Protein AF-A0A379WV24-F1 (afdb_monomer_lite)

pLDDT: mean 76.78, std 20.8, range [27.19, 96.44]

Secondary structure (DSSP, 8-state):
-----EEEEE--S-S----S-TT--STTB-S----TTEEEEEEPPP--TTTS-GGGTSSB--TT--TTEEEEEE--BSSEEEEEE-SSSS-SS-SEEEEEETT-EEEPPTT--EEEEESSTT-B-

Sequence (125 aa):
MVFKMLFLERNLFTTAMRLSLSNLREEGSKCGKFHKNHIHTRSTPFWNKETAPAGIFERHLDKGTRPGVYPRLSVMQGGAVKYLGYADEHCSEPEEIMVINAGEFGVFPPEKWHNIEVMTDDTYF

Structure (mmCIF, N/CA/C/O backbone):
data_AF-A0A379WV24-F1
#
_entry.id   AF-A0A379WV24-F1
#
loop_
_atom_site.group_PDB
_atom_site.id
_atom_site.type_symbol
_atom_site.label_atom_id
_atom_site.label_alt_id
_atom_site.label_comp_id
_atom_site.label_asym_id
_atom_site.label_entity_id
_atom_site.label_seq_id
_atom_site.pdbx_PDB_ins_code
_atom_site.Cartn_x
_atom_site.Cartn_y
_atom_site.Cartn_z
_atom_site.occupancy
_atom_site.B_iso_or_equiv
_atom_site.auth_seq_id
_atom_site.auth_comp_id
_atom_site.auth_asym_id
_atom_site.auth_atom_id
_atom_site.pdbx_PDB_model_num
ATOM 1 N N . MET A 1 1 ? 2.875 1.674 20.328 1.00 30.41 1 MET A N 1
ATOM 2 C CA . MET A 1 1 ? 3.481 1.471 18.993 1.00 30.41 1 MET A CA 1
ATOM 3 C C . MET A 1 1 ? 2.515 2.092 17.990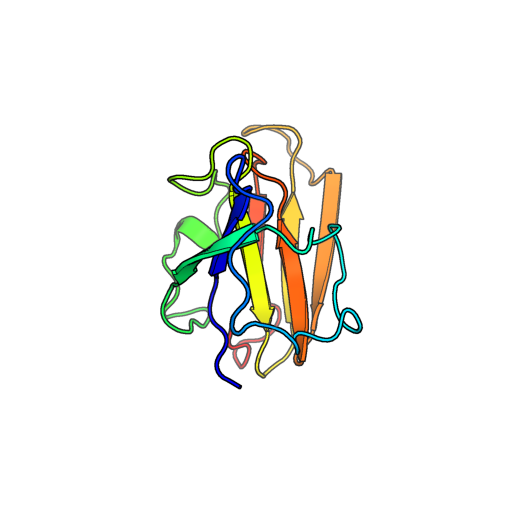 1.00 30.41 1 MET A C 1
ATOM 5 O O . MET A 1 1 ? 1.359 1.707 17.989 1.00 30.41 1 MET A O 1
ATOM 9 N N . VAL A 1 2 ? 2.927 3.161 17.306 1.00 27.19 2 VAL A N 1
ATOM 10 C CA . VAL A 1 2 ? 2.063 4.085 16.536 1.00 27.19 2 VAL A CA 1
ATOM 11 C C . VAL A 1 2 ? 2.315 3.816 15.052 1.00 27.19 2 VAL A C 1
ATOM 13 O O . VAL A 1 2 ? 3.469 4.003 14.672 1.00 27.19 2 VAL A O 1
ATOM 16 N N . PHE A 1 3 ? 1.357 3.382 14.215 1.00 48.88 3 PHE A N 1
ATOM 17 C CA . PHE A 1 3 ? 1.698 3.057 12.813 1.00 48.88 3 PHE A CA 1
ATOM 18 C C . PHE A 1 3 ? 0.732 3.518 11.734 1.00 48.88 3 PHE A C 1
ATOM 20 O O . PHE A 1 3 ? -0.428 3.163 11.700 1.00 48.88 3 PHE A O 1
ATOM 27 N N . LYS A 1 4 ? 1.336 4.246 10.807 1.00 53.75 4 LYS A N 1
ATOM 28 C CA . LYS A 1 4 ? 0.766 5.031 9.732 1.00 53.75 4 LYS A CA 1
ATOM 29 C C . LYS A 1 4 ? 1.558 4.675 8.454 1.00 53.75 4 LYS A C 1
ATOM 31 O O . LYS A 1 4 ? 2.647 4.105 8.604 1.00 53.75 4 LYS A O 1
ATOM 36 N N . MET A 1 5 ? 1.097 4.952 7.229 1.00 63.75 5 MET A N 1
ATOM 37 C CA . MET A 1 5 ? 1.840 4.540 6.017 1.00 63.75 5 MET A CA 1
ATOM 38 C C . MET A 1 5 ? 3.234 5.177 6.007 1.00 63.75 5 MET A C 1
ATOM 40 O O . MET A 1 5 ? 3.357 6.400 6.080 1.00 63.75 5 MET A O 1
ATOM 44 N N . LEU A 1 6 ? 4.284 4.351 5.970 1.00 68.00 6 LEU A N 1
ATOM 45 C CA . LEU A 1 6 ? 5.685 4.776 6.041 1.00 68.00 6 LEU A CA 1
ATOM 46 C C . LEU A 1 6 ? 6.350 4.672 4.676 1.00 68.00 6 LEU A C 1
ATOM 48 O O . LEU A 1 6 ? 6.141 3.685 3.983 1.00 68.00 6 LEU A O 1
ATOM 52 N N . PHE A 1 7 ? 7.227 5.617 4.340 1.00 65.31 7 PHE A N 1
ATOM 53 C CA . PHE A 1 7 ? 8.110 5.478 3.180 1.00 65.31 7 PHE A CA 1
ATOM 54 C C . PHE A 1 7 ? 9.548 5.299 3.643 1.00 65.31 7 PHE A C 1
ATOM 56 O O . PHE A 1 7 ? 10.031 6.013 4.529 1.00 65.31 7 PHE A O 1
ATOM 63 N N . LEU A 1 8 ? 10.198 4.291 3.070 1.00 59.03 8 LEU A N 1
ATOM 64 C CA . LEU A 1 8 ? 11.473 3.767 3.535 1.00 59.03 8 LEU A CA 1
ATOM 65 C C . LEU A 1 8 ? 12.459 3.788 2.367 1.00 59.03 8 LEU A C 1
ATOM 67 O O . LEU A 1 8 ? 12.263 3.063 1.397 1.00 59.03 8 LEU A O 1
ATOM 71 N N . GLU A 1 9 ? 13.504 4.610 2.438 1.00 61.50 9 GLU A N 1
ATOM 72 C CA . GLU A 1 9 ? 14.491 4.746 1.358 1.00 61.50 9 GLU A CA 1
ATOM 73 C C . GLU A 1 9 ? 15.734 3.877 1.605 1.00 61.50 9 GLU A C 1
ATOM 75 O O . GLU A 1 9 ? 16.262 3.845 2.720 1.00 61.50 9 GLU A O 1
ATOM 80 N N . ARG A 1 10 ? 16.235 3.186 0.571 1.00 55.75 10 ARG A N 1
ATOM 81 C CA . ARG A 1 10 ? 17.523 2.470 0.604 1.00 55.75 10 ARG A CA 1
ATOM 82 C C . ARG A 1 10 ? 18.665 3.470 0.722 1.00 55.75 10 ARG A C 1
ATOM 84 O O . ARG A 1 10 ? 18.941 4.206 -0.222 1.00 55.75 10 ARG A O 1
ATOM 91 N N . ASN A 1 11 ? 19.386 3.446 1.838 1.00 45.97 11 ASN A N 1
ATOM 92 C CA . ASN A 1 11 ? 20.601 4.236 1.953 1.00 45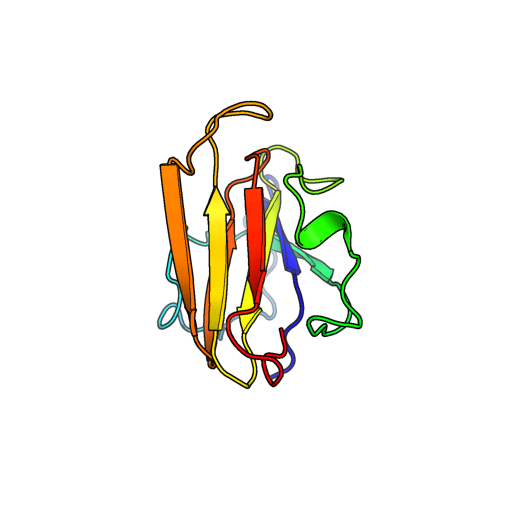.97 11 ASN A CA 1
ATOM 93 C C . ASN A 1 11 ? 21.747 3.558 1.173 1.00 45.97 11 ASN A C 1
ATOM 95 O O . ASN A 1 11 ? 22.146 2.438 1.495 1.00 45.97 11 ASN A O 1
ATOM 99 N N . LEU A 1 12 ? 22.2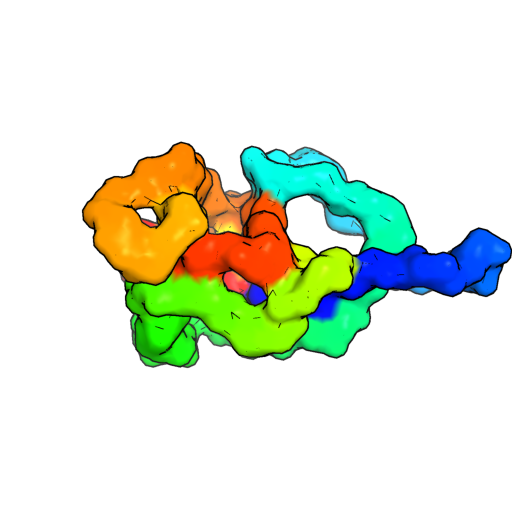56 4.220 0.126 1.00 50.59 12 LEU A N 1
ATOM 100 C CA . LEU A 1 12 ? 23.434 3.782 -0.643 1.00 50.59 12 LEU A CA 1
ATOM 101 C C . LEU A 1 12 ? 24.759 4.199 0.018 1.00 50.59 12 LEU A C 1
ATOM 103 O O . LEU A 1 12 ? 25.825 3.790 -0.437 1.00 50.59 12 LEU A O 1
ATOM 107 N N . PHE A 1 13 ? 24.705 4.985 1.096 1.00 42.28 13 PHE A N 1
ATOM 108 C CA . PHE A 1 13 ? 25.876 5.506 1.785 1.00 42.28 13 PHE A CA 1
ATOM 109 C C . PHE A 1 13 ? 25.927 5.017 3.242 1.00 42.28 13 PHE A C 1
ATOM 111 O O . PHE A 1 13 ? 24.981 5.177 4.000 1.00 42.28 13 PHE A O 1
ATOM 118 N N . THR A 1 14 ? 27.092 4.475 3.607 1.00 37.75 14 THR A N 1
ATOM 119 C CA . THR A 1 14 ? 27.637 4.263 4.963 1.00 37.75 14 THR A CA 1
ATOM 120 C C . THR A 1 14 ? 27.255 2.994 5.751 1.00 37.75 14 THR A C 1
ATOM 122 O O . THR A 1 14 ? 26.307 2.912 6.528 1.00 37.75 14 THR A O 1
ATOM 125 N N . THR A 1 15 ? 28.182 2.029 5.709 1.00 39.25 15 THR A N 1
ATOM 126 C CA . THR A 1 15 ? 28.626 1.288 6.902 1.00 39.25 15 THR A CA 1
ATOM 127 C C . THR A 1 15 ? 29.216 2.296 7.894 1.00 39.25 15 THR A C 1
ATOM 129 O O . THR A 1 15 ? 30.416 2.519 7.859 1.00 39.25 15 THR A O 1
ATOM 132 N N . ALA A 1 16 ? 28.385 2.984 8.684 1.00 38.12 16 ALA A N 1
ATOM 133 C CA . ALA A 1 16 ? 28.723 3.604 9.980 1.00 38.12 16 ALA A CA 1
ATOM 134 C C . ALA A 1 16 ? 27.707 4.699 10.347 1.00 38.12 16 ALA A C 1
ATOM 136 O O . ALA A 1 16 ? 27.997 5.883 10.238 1.00 38.12 16 ALA A O 1
ATOM 137 N N . MET A 1 17 ? 26.530 4.316 10.842 1.00 32.56 17 MET A N 1
ATOM 138 C CA . MET A 1 17 ? 25.907 5.030 11.961 1.00 32.56 17 MET A CA 1
ATOM 139 C C . MET A 1 17 ? 24.802 4.164 12.559 1.00 32.56 17 MET A C 1
ATOM 141 O O . MET A 1 17 ? 23.746 3.941 11.977 1.00 32.56 17 MET A O 1
ATOM 145 N N . ARG A 1 18 ? 25.098 3.616 13.733 1.00 40.91 18 ARG A N 1
ATOM 146 C CA . ARG A 1 18 ? 24.175 2.865 14.576 1.00 40.91 18 ARG A CA 1
ATOM 147 C C . ARG A 1 18 ? 23.417 3.884 15.422 1.00 40.91 18 ARG A C 1
ATOM 149 O O . ARG A 1 18 ? 24.079 4.597 16.164 1.00 40.91 18 ARG A O 1
ATOM 156 N N . LEU A 1 19 ? 22.083 3.923 15.337 1.00 30.72 19 LEU A N 1
ATOM 157 C CA . LEU A 1 19 ? 21.168 4.105 16.477 1.00 30.72 19 LEU A CA 1
ATOM 158 C C . LEU A 1 19 ? 19.690 4.042 16.041 1.00 30.72 19 LEU A C 1
ATOM 160 O O . LEU A 1 19 ? 19.247 4.782 15.174 1.00 30.72 19 LEU A O 1
ATOM 164 N N . SER A 1 20 ? 18.954 3.175 16.743 1.00 32.03 20 SER A N 1
ATOM 165 C CA . SER A 1 20 ? 17.500 3.171 16.953 1.00 32.03 20 SER A CA 1
ATOM 166 C C . SER A 1 20 ? 16.580 2.970 15.743 1.00 32.03 20 SER A C 1
ATOM 168 O O . SER A 1 20 ? 16.015 3.917 15.222 1.00 32.03 20 SER A O 1
ATOM 170 N N . LEU A 1 21 ? 16.369 1.704 15.368 1.00 35.38 21 LEU A N 1
ATOM 171 C CA . LEU A 1 21 ? 15.077 1.136 14.927 1.00 35.38 21 LEU A CA 1
ATOM 172 C C . LEU A 1 21 ? 15.149 -0.409 15.011 1.00 35.38 21 LEU A C 1
ATOM 174 O O . LEU A 1 21 ? 14.647 -1.145 14.168 1.00 35.38 21 LEU A O 1
ATOM 178 N N . SER A 1 22 ? 15.823 -0.943 16.034 1.00 32.34 22 SER A N 1
ATOM 179 C CA . SER A 1 22 ? 15.761 -2.369 16.358 1.00 32.34 22 SER A CA 1
ATOM 180 C C . SER A 1 22 ? 14.514 -2.598 17.206 1.00 32.34 22 SER A C 1
ATOM 182 O O . SER A 1 22 ? 14.555 -2.274 18.389 1.00 32.34 22 SER A O 1
ATOM 184 N N . ASN A 1 23 ? 13.413 -3.028 16.580 1.00 32.62 23 ASN A N 1
ATOM 185 C CA . ASN A 1 23 ? 12.309 -3.833 17.155 1.00 32.62 23 ASN A CA 1
ATOM 186 C C . ASN A 1 23 ? 11.008 -3.744 16.331 1.00 32.62 23 ASN A C 1
ATOM 188 O O . ASN A 1 23 ? 9.909 -3.783 16.881 1.00 32.62 23 ASN A O 1
ATOM 192 N N . LEU A 1 24 ? 11.095 -3.676 15.002 1.00 40.59 24 LEU A N 1
ATOM 193 C CA . LEU A 1 24 ? 10.007 -4.208 14.185 1.00 40.59 24 LEU A CA 1
ATOM 194 C C . LEU A 1 24 ? 10.371 -5.657 13.902 1.00 40.59 24 LEU A C 1
ATOM 196 O O . LEU A 1 24 ? 11.199 -5.954 13.047 1.00 40.59 24 LEU A O 1
ATOM 200 N N . ARG A 1 25 ? 9.839 -6.526 14.760 1.00 36.44 25 ARG A N 1
ATOM 201 C CA . ARG A 1 25 ? 9.868 -7.979 14.627 1.00 36.44 25 ARG A CA 1
ATOM 202 C C . ARG A 1 25 ? 9.521 -8.322 13.170 1.00 36.44 25 ARG A C 1
ATOM 204 O O . ARG A 1 25 ? 8.523 -7.830 12.655 1.00 36.44 25 ARG A O 1
ATOM 211 N N . GLU A 1 26 ? 10.351 -9.130 12.510 1.00 47.88 26 GLU A N 1
ATOM 212 C CA . GLU A 1 26 ? 10.074 -9.648 11.155 1.00 47.88 26 GLU A CA 1
ATOM 213 C C . GLU A 1 26 ? 8.809 -10.530 11.126 1.00 47.88 26 GLU A C 1
ATOM 215 O O . GLU A 1 26 ? 8.261 -10.813 10.064 1.00 47.88 26 GLU A O 1
ATOM 220 N N . GLU A 1 27 ? 8.308 -10.927 12.298 1.00 43.84 27 GLU A N 1
ATOM 221 C CA . GLU A 1 27 ? 7.043 -11.637 12.443 1.00 43.84 27 GLU A CA 1
ATOM 222 C C . GLU A 1 27 ? 5.864 -10.685 12.226 1.00 43.84 27 GLU A C 1
ATOM 224 O O . GLU A 1 27 ? 5.592 -9.815 13.054 1.00 43.84 27 GLU A O 1
ATOM 229 N N . GLY A 1 28 ? 5.192 -10.853 11.085 1.00 49.56 28 GLY A N 1
ATOM 230 C CA . GLY A 1 28 ? 4.032 -10.061 10.667 1.00 49.56 28 GLY A CA 1
ATOM 231 C C . GLY A 1 28 ? 4.155 -9.430 9.276 1.00 49.56 28 GLY A C 1
ATOM 232 O O . GLY A 1 28 ? 3.169 -8.880 8.790 1.00 49.56 28 GLY A O 1
ATOM 233 N N . SER A 1 29 ? 5.326 -9.512 8.621 1.00 54.78 29 SER A N 1
ATOM 234 C CA . SER A 1 29 ? 5.494 -9.037 7.238 1.00 54.78 29 SER A CA 1
ATOM 235 C C . SER A 1 29 ? 4.900 -10.034 6.248 1.00 54.78 29 SER A C 1
ATOM 237 O O . SER A 1 29 ? 5.368 -11.171 6.161 1.00 54.78 29 SER A O 1
ATOM 239 N N . LYS A 1 30 ? 3.894 -9.612 5.478 1.00 61.16 30 LYS A N 1
ATOM 240 C CA . LYS A 1 30 ? 3.244 -10.478 4.479 1.00 61.16 30 LYS A CA 1
ATOM 241 C C . LYS A 1 30 ? 3.873 -10.447 3.087 1.00 61.16 30 LYS A C 1
ATOM 243 O O . LYS A 1 30 ? 3.680 -11.392 2.330 1.00 61.16 30 LYS A O 1
ATOM 248 N N . CYS A 1 31 ? 4.666 -9.428 2.758 1.00 50.41 31 CYS A N 1
ATOM 249 C CA . CYS A 1 31 ? 5.442 -9.374 1.516 1.00 50.41 31 CYS A CA 1
ATOM 250 C C . CYS A 1 31 ? 6.584 -8.354 1.628 1.00 50.41 31 CYS A C 1
ATOM 252 O O . CYS A 1 31 ? 6.451 -7.347 2.322 1.00 50.41 31 CYS A O 1
ATOM 254 N N . GLY A 1 32 ? 7.694 -8.621 0.932 1.00 55.12 32 GLY A N 1
ATOM 255 C CA . GLY A 1 32 ? 8.879 -7.763 0.863 1.00 55.12 32 GLY A CA 1
ATOM 256 C C . GLY A 1 32 ? 9.925 -8.038 1.953 1.00 55.12 32 GLY A C 1
ATOM 257 O O . GLY A 1 32 ? 9.621 -8.118 3.143 1.00 55.12 32 GLY A O 1
ATOM 258 N N . LYS A 1 33 ? 11.199 -8.167 1.549 1.00 54.53 33 LYS A N 1
ATOM 259 C CA . LYS A 1 33 ? 12.336 -8.239 2.481 1.00 54.53 33 LYS A CA 1
ATOM 260 C C . LYS A 1 33 ? 12.788 -6.827 2.835 1.00 54.53 33 LYS A C 1
ATOM 262 O O . LYS A 1 33 ? 13.307 -6.101 1.989 1.00 54.53 33 LYS A O 1
ATOM 267 N N . PHE A 1 34 ? 12.631 -6.450 4.098 1.00 57.03 34 PHE A N 1
ATOM 268 C CA . PHE A 1 34 ? 13.167 -5.194 4.597 1.00 57.03 34 PHE A CA 1
ATOM 269 C C . PHE A 1 34 ? 14.664 -5.343 4.881 1.00 57.03 34 PHE A C 1
ATOM 271 O O . PHE A 1 34 ? 15.075 -6.087 5.768 1.00 57.03 34 PHE A O 1
ATOM 278 N N . HIS A 1 35 ? 15.512 -4.648 4.122 1.00 58.41 35 HIS A N 1
ATOM 279 C CA . HIS A 1 35 ? 16.940 -4.613 4.440 1.00 58.41 35 HIS A CA 1
ATOM 280 C C . HIS A 1 35 ? 17.181 -3.689 5.639 1.00 58.41 35 HIS A C 1
ATOM 282 O O . HIS A 1 35 ? 16.613 -2.601 5.700 1.00 58.41 35 HIS A O 1
ATOM 288 N N . LYS A 1 36 ? 18.094 -4.076 6.538 1.00 60.72 36 LYS A N 1
ATOM 289 C CA . LYS A 1 36 ? 18.455 -3.334 7.765 1.00 60.72 36 LYS A CA 1
ATOM 290 C C . LYS A 1 36 ? 18.931 -1.884 7.544 1.00 60.72 36 LYS A C 1
ATOM 292 O O . LYS A 1 36 ? 19.047 -1.145 8.514 1.00 60.72 36 LYS A O 1
ATOM 297 N N . ASN A 1 37 ? 19.182 -1.477 6.298 1.00 73.88 37 ASN A N 1
ATOM 298 C CA . ASN A 1 37 ? 19.766 -0.180 5.936 1.00 73.88 37 ASN A CA 1
ATOM 299 C C . ASN A 1 37 ? 18.751 0.813 5.338 1.00 73.88 37 ASN A C 1
ATOM 301 O O . ASN A 1 37 ? 19.151 1.822 4.756 1.00 73.88 37 ASN A O 1
ATOM 305 N N . HIS A 1 38 ? 17.452 0.527 5.414 1.00 71.38 38 HIS A N 1
ATOM 306 C CA . HIS A 1 38 ? 16.436 1.488 4.988 1.00 71.38 38 HIS A CA 1
ATOM 307 C C . HIS A 1 38 ? 16.196 2.547 6.065 1.00 71.38 38 HIS A C 1
ATOM 309 O O . HIS A 1 38 ? 16.112 2.230 7.252 1.00 71.38 38 HIS A O 1
ATOM 315 N N . ILE A 1 39 ? 16.034 3.798 5.637 1.00 79.12 39 ILE A N 1
ATOM 316 C CA . ILE A 1 39 ? 15.757 4.936 6.516 1.00 79.12 39 ILE A CA 1
ATOM 317 C C . ILE A 1 39 ? 14.308 5.372 6.325 1.00 79.12 39 ILE A C 1
ATOM 319 O O . ILE A 1 39 ? 13.827 5.499 5.201 1.00 79.12 39 ILE A O 1
ATOM 323 N N . HIS A 1 40 ? 13.615 5.620 7.433 1.00 80.75 40 HIS A N 1
ATOM 324 C CA . HIS A 1 40 ? 12.280 6.202 7.424 1.00 80.75 40 HIS A CA 1
ATOM 325 C C . HIS A 1 40 ? 12.321 7.686 7.054 1.00 80.75 40 HIS A C 1
ATOM 327 O O . HIS A 1 40 ? 12.980 8.470 7.737 1.00 80.75 40 HIS A O 1
ATOM 333 N N . THR A 1 41 ? 11.578 8.076 6.017 1.00 79.88 41 THR A N 1
ATOM 334 C CA . THR A 1 41 ? 11.593 9.453 5.498 1.00 79.88 41 THR A CA 1
ATOM 335 C C . THR A 1 41 ? 10.302 10.217 5.747 1.00 79.88 41 THR A C 1
ATOM 337 O O . THR A 1 41 ? 10.354 11.376 6.152 1.00 79.88 41 THR A O 1
ATOM 340 N N . ARG A 1 42 ? 9.137 9.594 5.541 1.00 82.50 42 ARG A N 1
ATOM 341 C CA . ARG A 1 42 ? 7.835 10.242 5.757 1.00 82.50 42 ARG A CA 1
ATOM 342 C C . ARG A 1 42 ? 6.789 9.262 6.251 1.00 82.50 42 ARG A C 1
ATOM 344 O O . ARG A 1 42 ? 6.901 8.053 6.043 1.00 82.50 42 ARG A O 1
ATOM 351 N N . SER A 1 43 ? 5.739 9.826 6.837 1.00 83.81 43 SER A N 1
ATOM 352 C CA . SER A 1 43 ? 4.613 9.059 7.336 1.00 83.81 43 SER A CA 1
ATOM 353 C C . SER A 1 43 ? 3.283 9.825 7.210 1.00 83.81 43 SER A C 1
ATOM 355 O O . SER A 1 43 ? 3.258 11.035 7.454 1.00 83.81 43 SER A O 1
ATOM 357 N N . THR A 1 44 ? 2.168 9.156 6.886 1.00 86.62 44 THR A N 1
ATOM 358 C CA . THR A 1 44 ? 0.787 9.721 6.737 1.00 86.62 44 THR A CA 1
ATOM 359 C C . THR A 1 44 ? -0.039 9.690 8.023 1.00 86.62 44 THR A C 1
ATOM 361 O O . THR A 1 44 ? 0.171 8.758 8.752 1.00 86.62 44 THR A O 1
ATOM 364 N N . PRO A 1 45 ? -0.949 10.591 8.424 1.00 88.88 45 PRO A N 1
ATOM 365 C CA . PRO A 1 45 ? -1.796 10.327 9.604 1.00 88.88 45 PRO A CA 1
ATOM 366 C C . PRO A 1 45 ? -2.471 8.946 9.538 1.00 88.88 45 PRO A C 1
ATOM 368 O O . PRO A 1 45 ? -2.564 8.365 8.457 1.00 88.88 45 PRO A O 1
ATOM 371 N N . PHE A 1 46 ? -2.919 8.424 10.677 1.00 89.06 46 PHE A N 1
ATOM 372 C CA . PHE A 1 46 ? -3.766 7.240 10.615 1.00 89.06 46 PHE A CA 1
ATOM 373 C C . PHE A 1 46 ? -5.054 7.566 9.858 1.00 89.06 46 PHE A C 1
ATOM 375 O O . PHE A 1 46 ? -5.604 8.665 10.006 1.00 89.06 46 PHE A O 1
ATOM 382 N N . TRP A 1 47 ? -5.530 6.598 9.092 1.00 93.19 47 TRP A N 1
ATOM 383 C CA . TRP A 1 47 ? -6.682 6.733 8.230 1.00 93.19 47 TRP A CA 1
ATOM 384 C C . TRP A 1 47 ? -7.667 5.583 8.409 1.00 93.19 47 TRP A C 1
ATOM 386 O O . TRP A 1 47 ? -7.335 4.470 8.806 1.00 93.19 47 TRP A O 1
ATOM 396 N N . ASN A 1 48 ? -8.909 5.884 8.064 1.00 92.44 48 ASN A N 1
ATOM 397 C CA . ASN A 1 48 ? -9.972 4.928 7.801 1.00 92.44 48 ASN A CA 1
ATOM 398 C C . ASN A 1 48 ? -10.561 5.225 6.415 1.00 92.44 48 ASN A C 1
ATOM 400 O O . ASN A 1 48 ? -10.095 6.110 5.694 1.00 92.44 48 ASN A O 1
ATOM 404 N N . LYS A 1 49 ? -11.629 4.513 6.066 1.00 91.19 49 LYS A N 1
ATOM 405 C CA . LYS A 1 49 ? -12.358 4.679 4.804 1.00 91.19 49 LYS A CA 1
ATOM 406 C C . LYS A 1 49 ? -12.817 6.118 4.514 1.00 91.19 49 LYS A C 1
ATOM 408 O O . LYS A 1 49 ? -12.895 6.495 3.353 1.00 91.19 49 LYS A O 1
ATOM 413 N N . GLU A 1 50 ? -13.099 6.918 5.542 1.00 92.50 50 GLU A N 1
ATOM 414 C CA . GLU A 1 50 ? -13.621 8.287 5.404 1.00 92.50 50 GLU A CA 1
ATOM 415 C C . GLU A 1 50 ? -12.520 9.356 5.377 1.00 92.50 50 GLU A C 1
ATOM 417 O O . GLU A 1 50 ? -12.666 10.398 4.742 1.00 92.50 50 GLU A O 1
ATOM 422 N N . THR A 1 51 ? -11.424 9.117 6.096 1.00 92.81 51 THR A N 1
ATOM 423 C CA . THR A 1 51 ? -10.358 10.107 6.333 1.00 92.81 51 THR A CA 1
ATOM 424 C C . THR A 1 51 ? -9.151 9.928 5.423 1.00 92.81 51 THR A C 1
ATOM 426 O O . THR A 1 51 ? -8.341 10.851 5.295 1.00 92.81 51 THR A O 1
ATOM 429 N N . ALA A 1 52 ? -9.015 8.761 4.788 1.00 91.56 52 ALA A N 1
ATOM 430 C CA . ALA A 1 52 ? -7.981 8.540 3.794 1.00 91.56 52 ALA A CA 1
ATOM 431 C C . ALA A 1 52 ? -8.227 9.411 2.548 1.00 91.56 52 ALA A C 1
ATOM 433 O O . ALA A 1 52 ? -9.376 9.636 2.158 1.00 91.56 52 ALA A O 1
ATOM 434 N N . PRO A 1 53 ? -7.167 9.863 1.858 1.00 91.69 53 PRO A N 1
ATOM 435 C CA . PRO A 1 53 ? -7.310 10.480 0.548 1.00 91.69 53 PRO A CA 1
ATOM 436 C C . PRO A 1 53 ? -8.011 9.512 -0.410 1.00 91.69 53 PRO A C 1
ATOM 438 O O . PRO A 1 53 ? -7.513 8.410 -0.620 1.00 91.69 53 PRO A O 1
ATOM 441 N N . ALA A 1 54 ? -9.120 9.932 -1.027 1.00 91.38 54 ALA A N 1
ATOM 442 C CA . ALA A 1 54 ? -9.944 9.063 -1.878 1.00 91.38 54 ALA A CA 1
ATOM 443 C C . ALA A 1 54 ? -9.136 8.316 -2.958 1.00 91.38 54 ALA A C 1
ATOM 445 O O . ALA A 1 54 ? -9.379 7.141 -3.215 1.00 91.38 54 ALA A O 1
ATOM 446 N N . GLY A 1 55 ? -8.105 8.965 -3.512 1.00 91.00 55 GLY A N 1
ATOM 447 C CA . GLY A 1 55 ? -7.232 8.374 -4.526 1.00 91.00 55 GLY A CA 1
ATOM 448 C C . GLY A 1 55 ? -6.433 7.144 -4.073 1.00 91.00 55 GLY A C 1
ATOM 449 O O . GLY A 1 55 ? -5.934 6.437 -4.936 1.00 91.00 55 GLY A O 1
ATOM 450 N N . ILE A 1 56 ? -6.316 6.849 -2.768 1.00 92.00 56 ILE A N 1
ATOM 451 C CA . ILE A 1 56 ? -5.652 5.616 -2.301 1.00 92.00 56 ILE A CA 1
ATOM 452 C C . ILE A 1 56 ? -6.491 4.359 -2.594 1.00 92.00 56 ILE A C 1
ATOM 454 O O . ILE A 1 56 ? -5.956 3.255 -2.713 1.00 92.00 56 ILE A O 1
ATOM 458 N N . PHE A 1 57 ? -7.811 4.531 -2.712 1.00 94.06 57 PHE A N 1
ATOM 459 C CA . PHE A 1 57 ? -8.757 3.459 -3.023 1.00 94.06 57 PHE A CA 1
ATOM 460 C C . PHE A 1 57 ? -8.901 3.227 -4.530 1.00 94.06 57 PHE A C 1
ATOM 462 O O . PHE A 1 57 ? -9.356 2.166 -4.953 1.00 94.06 57 PHE A O 1
ATOM 469 N N . GLU A 1 58 ? -8.467 4.193 -5.336 1.00 93.38 58 GLU A N 1
ATOM 470 C CA . GLU A 1 58 ? -8.384 4.097 -6.789 1.00 93.38 58 GLU A CA 1
ATOM 471 C C . GLU A 1 58 ? -6.985 3.644 -7.214 1.00 93.38 58 GLU A C 1
ATOM 473 O O . GLU A 1 58 ? -6.017 3.750 -6.459 1.00 93.38 58 GLU A O 1
ATOM 478 N N . ARG A 1 59 ? -6.859 3.110 -8.430 1.00 93.81 59 ARG A N 1
ATOM 479 C CA . ARG A 1 59 ? -5.567 2.661 -8.954 1.00 93.81 59 ARG A CA 1
ATOM 480 C C . ARG A 1 59 ? -4.618 3.845 -9.126 1.00 93.81 59 ARG 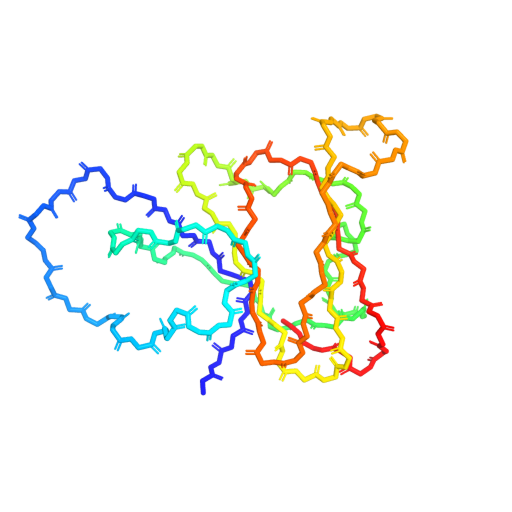A C 1
ATOM 482 O O . ARG A 1 59 ? -4.937 4.804 -9.821 1.00 93.81 59 ARG A O 1
ATOM 489 N N . HIS A 1 60 ? -3.437 3.754 -8.525 1.00 92.62 60 HIS A N 1
ATOM 490 C CA . HIS A 1 60 ? -2.446 4.821 -8.555 1.00 92.62 60 HIS A CA 1
ATOM 491 C C . HIS A 1 60 ? -1.008 4.300 -8.473 1.00 92.62 60 HIS A C 1
ATOM 493 O O . HIS A 1 60 ? -0.737 3.137 -8.164 1.00 92.62 60 HIS A O 1
ATOM 499 N N . LEU A 1 61 ? -0.080 5.217 -8.739 1.00 89.69 61 LEU A N 1
ATOM 500 C CA . LEU A 1 61 ? 1.303 5.139 -8.292 1.00 89.69 61 LEU A CA 1
ATOM 501 C C . LEU A 1 61 ? 1.480 6.071 -7.099 1.00 89.69 61 LEU A C 1
ATOM 503 O O . LEU A 1 61 ? 1.029 7.222 -7.117 1.00 89.69 61 LEU A O 1
ATOM 507 N N . ASP A 1 62 ? 2.174 5.598 -6.073 1.00 82.81 62 ASP A N 1
ATOM 508 C CA . ASP A 1 62 ? 2.509 6.428 -4.927 1.00 82.81 62 ASP A CA 1
ATOM 509 C C . ASP A 1 62 ? 3.366 7.624 -5.362 1.00 82.81 62 ASP A C 1
ATOM 511 O O . ASP A 1 62 ? 4.488 7.496 -5.862 1.00 82.81 62 ASP A O 1
ATOM 515 N N . LYS A 1 63 ? 2.870 8.840 -5.127 1.00 69.94 63 LYS A N 1
ATOM 516 C CA . LYS A 1 63 ? 3.618 10.053 -5.478 1.00 69.94 63 LYS A CA 1
ATOM 517 C C . LYS A 1 63 ? 4.902 10.129 -4.651 1.00 69.94 63 LYS A C 1
ATOM 519 O O . LYS A 1 63 ? 4.872 10.310 -3.429 1.00 69.94 63 LYS A O 1
ATOM 524 N N . GLY A 1 64 ? 6.045 10.014 -5.321 1.00 65.50 64 GLY A N 1
ATOM 525 C CA . GLY A 1 64 ? 7.365 10.012 -4.691 1.00 65.50 64 GLY A CA 1
ATOM 526 C C . GLY A 1 64 ? 7.916 8.625 -4.353 1.00 65.50 64 GLY A C 1
ATOM 527 O O . GLY A 1 64 ? 8.993 8.564 -3.759 1.00 65.50 64 GLY A O 1
ATOM 528 N N . THR A 1 65 ? 7.255 7.524 -4.742 1.00 64.62 65 THR A N 1
ATOM 529 C CA . THR A 1 65 ? 8.000 6.269 -4.908 1.00 64.62 65 THR A CA 1
ATOM 530 C C . THR A 1 65 ? 8.921 6.417 -6.104 1.00 64.62 65 THR A C 1
ATOM 532 O O . THR A 1 65 ? 8.479 6.713 -7.208 1.00 64.62 65 THR A O 1
ATOM 535 N N . ARG A 1 66 ? 10.208 6.247 -5.843 1.00 71.56 66 ARG A N 1
ATOM 536 C CA . ARG A 1 66 ? 11.298 6.143 -6.813 1.00 71.56 66 ARG A CA 1
ATOM 537 C C . ARG A 1 66 ? 12.050 4.847 -6.493 1.00 71.56 66 ARG A C 1
ATOM 539 O O . ARG A 1 66 ? 11.833 4.300 -5.400 1.00 71.56 66 ARG A O 1
ATOM 546 N N . PRO A 1 67 ? 12.947 4.353 -7.360 1.00 73.56 67 PRO A N 1
ATOM 547 C CA . PRO A 1 67 ? 13.699 3.142 -7.070 1.00 73.56 67 PRO A CA 1
ATOM 548 C C . PRO A 1 67 ? 14.360 3.217 -5.690 1.00 73.56 67 PRO A C 1
ATOM 550 O O . PRO A 1 67 ? 15.122 4.136 -5.391 1.00 73.56 67 PRO A O 1
ATOM 553 N N . GLY A 1 68 ? 14.032 2.253 -4.828 1.00 72.62 68 GLY A N 1
ATOM 554 C CA . GLY A 1 68 ? 14.543 2.186 -3.461 1.00 72.62 68 GLY A CA 1
ATOM 555 C C . GLY A 1 68 ? 13.668 2.826 -2.381 1.00 72.62 68 GLY A C 1
ATOM 556 O O . GLY A 1 68 ? 14.095 2.789 -1.232 1.00 72.62 68 GLY A O 1
ATOM 557 N N . VAL A 1 69 ? 12.486 3.368 -2.703 1.00 80.12 69 VAL A N 1
ATOM 558 C CA . VAL A 1 69 ? 11.520 3.900 -1.723 1.00 80.12 69 VAL A CA 1
ATOM 559 C C . VAL A 1 69 ? 10.336 2.958 -1.582 1.00 80.12 69 VAL A C 1
ATOM 561 O O . VAL A 1 69 ? 9.507 2.867 -2.480 1.00 80.12 69 VAL A O 1
ATOM 564 N N . TYR A 1 70 ? 10.248 2.282 -0.444 1.00 84.38 70 TYR A N 1
ATOM 565 C CA . TYR A 1 70 ? 9.247 1.252 -0.192 1.00 84.38 70 TYR A CA 1
ATOM 566 C C . TYR A 1 70 ? 8.159 1.785 0.739 1.00 84.38 70 TYR A C 1
ATOM 568 O O . TYR A 1 70 ? 8.468 2.141 1.885 1.00 84.38 70 TYR A O 1
ATOM 576 N N . PRO A 1 71 ? 6.902 1.846 0.278 1.00 87.56 71 PRO A N 1
ATOM 577 C CA . PRO A 1 71 ? 5.768 2.086 1.146 1.00 87.56 71 PRO A CA 1
ATOM 578 C C . PRO A 1 71 ? 5.532 0.887 2.065 1.00 87.56 71 PRO A C 1
ATOM 580 O O . PRO A 1 71 ? 5.660 -0.267 1.656 1.00 87.56 71 PRO A O 1
ATOM 583 N N . ARG A 1 72 ? 5.157 1.154 3.314 1.00 88.88 72 ARG A N 1
ATOM 584 C CA . ARG A 1 72 ? 4.713 0.141 4.271 1.00 88.88 72 ARG A CA 1
ATOM 585 C C . ARG A 1 72 ? 3.389 0.560 4.891 1.00 88.88 72 ARG A C 1
ATOM 587 O O . ARG A 1 72 ? 3.349 1.586 5.570 1.00 88.88 72 ARG A O 1
ATOM 594 N N . LEU A 1 73 ? 2.357 -0.262 4.727 1.00 91.38 73 LEU A N 1
ATOM 595 C CA . LEU A 1 73 ? 1.036 -0.083 5.330 1.00 91.38 73 LEU A CA 1
ATOM 596 C C . LEU A 1 73 ? 0.880 -1.037 6.515 1.00 91.38 73 LEU A C 1
ATOM 598 O O . LEU A 1 73 ? 1.182 -2.222 6.398 1.00 91.38 73 LEU A O 1
ATOM 602 N N . SER A 1 74 ? 0.431 -0.527 7.659 1.00 91.38 74 SER A N 1
ATOM 603 C CA . SER A 1 74 ? 0.224 -1.309 8.882 1.00 91.38 74 SER A CA 1
ATOM 604 C C . SER A 1 74 ? -1.229 -1.179 9.314 1.00 91.38 74 SER A C 1
ATOM 606 O O . SER A 1 74 ? -1.692 -0.062 9.479 1.00 91.38 74 SER A O 1
ATOM 608 N N . VAL A 1 75 ? -1.937 -2.289 9.525 1.00 90.75 75 VAL A N 1
ATOM 609 C CA . VAL A 1 75 ? -3.331 -2.237 9.993 1.00 90.75 75 VAL A CA 1
ATOM 610 C C . VAL A 1 75 ? -3.340 -2.338 11.509 1.00 90.75 75 VAL A C 1
ATOM 612 O O . VAL A 1 75 ? -2.793 -3.277 12.086 1.00 90.75 75 VAL A O 1
ATOM 615 N N . MET A 1 76 ? -3.934 -1.355 12.174 1.00 86.06 76 MET A N 1
ATOM 616 C CA . MET A 1 76 ? -3.866 -1.235 13.630 1.00 86.06 76 MET A CA 1
ATOM 617 C C . MET A 1 76 ? -4.9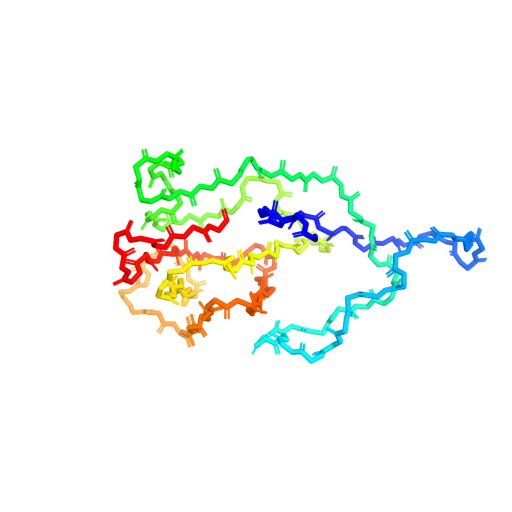86 -1.973 14.332 1.00 86.06 76 MET A C 1
ATOM 619 O O . MET A 1 76 ? -4.767 -2.661 15.327 1.00 86.06 76 MET A O 1
ATOM 623 N N . GLN A 1 77 ? -6.196 -1.761 13.841 1.00 84.44 77 GLN A N 1
ATOM 624 C CA . GLN A 1 77 ? -7.421 -2.190 14.479 1.00 84.44 77 GLN A CA 1
ATOM 625 C C . GLN A 1 77 ? -8.485 -2.337 13.407 1.00 84.44 77 GLN A C 1
ATOM 627 O O . GLN A 1 77 ? -8.454 -1.614 12.414 1.00 84.44 77 GLN A O 1
ATOM 632 N N . GLY A 1 78 ? -9.417 -3.253 13.654 1.00 73.88 78 GLY A N 1
ATOM 633 C CA . GLY A 1 78 ? -10.558 -3.491 12.786 1.00 73.88 78 GLY A CA 1
ATOM 634 C C . GLY A 1 78 ? -10.159 -4.230 11.515 1.00 73.88 78 GLY A C 1
ATOM 635 O O . GLY A 1 78 ? -9.183 -3.883 10.850 1.00 73.88 78 GLY A O 1
ATOM 636 N N . GLY A 1 79 ? -10.924 -5.270 11.196 1.00 88.44 79 GLY A N 1
ATOM 637 C CA . GLY A 1 79 ? -10.805 -6.094 9.990 1.00 88.44 79 GLY A CA 1
ATOM 638 C C . GLY A 1 79 ? -9.408 -6.206 9.373 1.00 88.44 79 GLY A C 1
ATOM 639 O O . GLY A 1 79 ? -8.472 -6.745 9.974 1.00 88.44 79 GLY A O 1
ATOM 640 N N . ALA A 1 80 ? -9.311 -5.749 8.126 1.00 93.94 80 ALA A N 1
ATOM 641 C CA . ALA A 1 80 ? -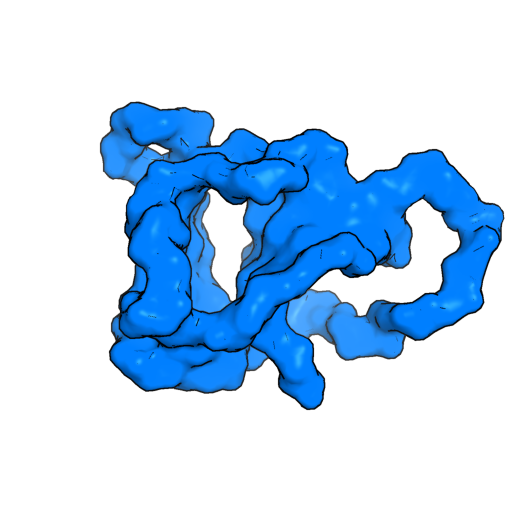8.133 -5.887 7.288 1.00 93.94 80 ALA A CA 1
ATOM 642 C C . ALA A 1 80 ? -8.117 -4.844 6.162 1.00 93.94 80 ALA A C 1
ATOM 644 O O . ALA A 1 80 ? -9.151 -4.303 5.766 1.00 93.94 80 ALA A O 1
ATOM 645 N N . VAL A 1 81 ? -6.937 -4.631 5.589 1.00 95.44 81 VAL A N 1
ATOM 646 C CA . VAL A 1 81 ? -6.756 -3.923 4.319 1.00 95.44 81 VAL A CA 1
ATOM 647 C C . VAL A 1 81 ? -6.318 -4.930 3.266 1.00 95.44 81 VAL A C 1
ATOM 649 O O . VAL A 1 81 ? -5.392 -5.711 3.492 1.00 95.44 81 VAL A O 1
ATOM 652 N N . LYS A 1 82 ? -6.972 -4.916 2.107 1.00 96.44 82 LYS A N 1
ATOM 653 C CA . LYS A 1 82 ? -6.552 -5.685 0.939 1.00 96.44 82 LYS A CA 1
ATOM 654 C C . LYS A 1 82 ? -5.770 -4.779 -0.002 1.00 96.44 82 LYS A C 1
ATOM 656 O O . LYS A 1 82 ? -6.271 -3.748 -0.425 1.00 96.44 82 LYS A O 1
ATOM 661 N N . TYR A 1 83 ? -4.553 -5.172 -0.329 1.00 95.56 83 TYR A N 1
ATOM 662 C CA . TYR A 1 83 ? -3.742 -4.577 -1.381 1.00 95.56 83 TYR A CA 1
ATOM 663 C C . TYR A 1 83 ? -3.988 -5.312 -2.699 1.00 95.56 83 TYR A C 1
ATOM 665 O O . TYR A 1 83 ? -4.007 -6.547 -2.716 1.00 95.56 83 TYR A O 1
ATOM 673 N N . LEU A 1 84 ? -4.143 -4.547 -3.780 1.00 96.25 84 LEU A N 1
ATOM 674 C CA . LEU A 1 84 ? -4.304 -5.028 -5.148 1.00 96.25 84 LEU A CA 1
ATOM 675 C C . LEU A 1 84 ? -3.224 -4.395 -6.028 1.00 96.25 84 LEU A C 1
ATOM 677 O O . LEU A 1 84 ? -3.274 -3.198 -6.298 1.00 96.25 84 LEU A O 1
ATOM 681 N N . GLY A 1 85 ? -2.244 -5.187 -6.455 1.00 95.38 85 GLY A N 1
ATOM 682 C CA . GLY A 1 85 ? -1.157 -4.771 -7.335 1.00 95.38 85 GLY A CA 1
ATOM 683 C C . GLY A 1 85 ? -1.380 -5.231 -8.774 1.00 95.38 85 GLY A C 1
ATOM 684 O O . GLY A 1 85 ? -1.722 -6.387 -9.018 1.00 95.38 85 GLY A O 1
ATOM 685 N N . TYR A 1 86 ? -1.122 -4.346 -9.731 1.00 95.06 86 TYR A N 1
ATOM 686 C CA . TYR A 1 86 ? -1.335 -4.564 -11.165 1.00 95.06 86 TYR A CA 1
ATOM 687 C C . TYR A 1 86 ? -0.002 -4.568 -11.926 1.00 95.06 86 TYR A C 1
ATOM 689 O O . TYR A 1 86 ? 1.031 -4.140 -11.389 1.00 95.06 86 TYR A O 1
ATOM 697 N N . ALA A 1 87 ? -0.016 -5.063 -13.165 1.00 92.88 87 ALA A N 1
ATOM 698 C CA . ALA A 1 87 ? 1.115 -4.921 -14.084 1.00 92.88 87 ALA A CA 1
ATOM 699 C C . ALA A 1 87 ? 1.278 -3.466 -14.547 1.00 92.88 87 ALA A C 1
ATOM 701 O O . ALA A 1 87 ? 2.391 -2.942 -14.570 1.00 92.88 87 ALA A O 1
ATOM 702 N N . ASP A 1 88 ? 0.164 -2.804 -14.871 1.00 92.06 88 ASP A N 1
ATOM 703 C CA . ASP A 1 88 ? 0.122 -1.433 -15.376 1.00 92.06 88 ASP A CA 1
ATOM 704 C C . ASP A 1 88 ? -1.175 -0.694 -14.978 1.00 92.06 88 ASP A C 1
ATOM 706 O O . ASP A 1 88 ? -1.992 -1.186 -14.194 1.00 92.06 88 ASP A O 1
ATOM 710 N N . GLU A 1 89 ? -1.348 0.519 -15.509 1.00 92.75 89 GLU A N 1
ATOM 711 C CA . GLU A 1 89 ? -2.502 1.389 -15.266 1.00 92.75 89 GLU A CA 1
ATOM 712 C C . GLU A 1 89 ? -3.827 0.815 -15.792 1.00 92.75 89 GLU A C 1
ATOM 714 O O . GLU A 1 89 ? -4.888 1.108 -15.240 1.00 92.75 89 GLU A O 1
ATOM 719 N N . HIS A 1 90 ? -3.800 -0.007 -16.840 1.00 91.88 90 HIS A N 1
ATOM 720 C CA . HIS A 1 90 ? -4.977 -0.370 -17.635 1.00 91.88 90 HIS A CA 1
ATOM 721 C C . HIS A 1 90 ? -5.413 -1.830 -17.475 1.00 91.88 90 HIS A C 1
ATOM 723 O O . HIS A 1 90 ? -6.532 -2.168 -17.859 1.00 91.88 90 HIS A O 1
ATOM 729 N N . CYS A 1 91 ? -4.581 -2.689 -16.885 1.00 90.00 91 CYS A N 1
ATOM 730 C CA . CYS A 1 91 ? -4.904 -4.094 -16.644 1.00 90.00 91 CYS A CA 1
ATOM 731 C C . CYS A 1 91 ? -6.221 -4.259 -15.874 1.00 90.00 91 CYS A C 1
ATOM 733 O O . CYS A 1 91 ? -6.454 -3.594 -14.867 1.00 90.00 91 CYS A O 1
ATOM 735 N N . SER A 1 92 ? -7.102 -5.149 -16.327 1.00 88.50 92 SER A N 1
ATOM 736 C CA . SER A 1 92 ? -8.409 -5.337 -15.685 1.00 88.50 92 SER A CA 1
ATOM 737 C C . SER A 1 92 ? -8.299 -6.037 -14.330 1.00 88.50 92 SER A C 1
ATOM 739 O O . SER A 1 92 ? -9.023 -5.684 -13.407 1.00 88.50 92 SER A O 1
ATOM 741 N N . GLU A 1 93 ? -7.356 -6.972 -14.192 1.00 93.56 93 GLU A N 1
ATOM 742 C CA . GLU A 1 93 ? -7.221 -7.834 -13.015 1.00 93.56 93 GLU A CA 1
ATOM 743 C C . GLU A 1 93 ? -5.912 -7.572 -12.252 1.00 93.56 93 GLU A C 1
ATOM 745 O O . GLU A 1 93 ? -4.883 -7.287 -12.876 1.00 93.56 93 GLU A O 1
ATOM 750 N N . PRO A 1 94 ? -5.921 -7.676 -10.912 1.00 95.50 94 PRO A N 1
ATOM 751 C CA . PRO A 1 94 ? -4.710 -7.615 -10.104 1.00 95.50 94 PRO A CA 1
ATOM 752 C C . PRO A 1 94 ? -3.880 -8.896 -10.261 1.00 95.50 94 PRO A C 1
ATOM 754 O O . PRO A 1 94 ? -4.403 -10.008 -10.242 1.00 95.50 94 PRO A O 1
ATOM 757 N N . GLU A 1 95 ? -2.562 -8.742 -10.351 1.00 95.00 95 GLU A N 1
ATOM 758 C CA . GLU A 1 95 ? -1.610 -9.862 -10.368 1.00 95.00 95 GLU A CA 1
ATOM 759 C C . GLU A 1 95 ? -1.140 -10.239 -8.961 1.00 95.00 95 GLU A C 1
ATOM 761 O O . GLU A 1 95 ? -0.739 -11.374 -8.709 1.00 95.00 95 GLU A O 1
ATOM 766 N N . GLU A 1 96 ? -1.173 -9.277 -8.038 1.00 92.75 96 GLU A N 1
ATOM 767 C CA . GLU A 1 96 ? -0.752 -9.460 -6.656 1.00 92.75 96 GLU A CA 1
ATOM 768 C C . GLU A 1 96 ? -1.879 -9.032 -5.720 1.00 92.75 96 GLU A C 1
ATOM 770 O O . GLU A 1 96 ? -2.321 -7.885 -5.739 1.00 92.75 96 GLU A O 1
ATOM 775 N N . ILE A 1 97 ? -2.340 -9.960 -4.883 1.00 95.38 97 ILE A N 1
ATOM 776 C CA . ILE A 1 97 ? -3.371 -9.702 -3.879 1.00 95.38 97 ILE A CA 1
ATOM 777 C C . ILE A 1 97 ? -2.802 -10.054 -2.514 1.00 95.38 97 ILE A C 1
ATOM 779 O O . ILE A 1 97 ? -2.282 -11.151 -2.306 1.00 95.38 97 ILE A O 1
ATOM 783 N N . MET A 1 98 ? -2.938 -9.138 -1.560 1.00 94.12 98 MET A N 1
ATOM 784 C CA . MET A 1 98 ? -2.446 -9.338 -0.201 1.00 94.12 98 MET A CA 1
ATOM 785 C C . MET A 1 98 ? -3.444 -8.797 0.810 1.00 94.12 98 MET A C 1
ATOM 787 O O . MET A 1 98 ? -3.856 -7.648 0.724 1.00 94.12 98 MET A O 1
ATOM 791 N N . VAL A 1 99 ? -3.813 -9.616 1.795 1.00 95.50 99 VAL A N 1
ATOM 792 C CA . VAL A 1 99 ? -4.685 -9.203 2.903 1.00 95.50 99 VAL A CA 1
ATOM 793 C C . VAL A 1 99 ? -3.836 -8.981 4.146 1.00 95.50 99 VAL A C 1
ATOM 795 O O . VAL A 1 99 ? -3.180 -9.913 4.618 1.00 95.50 99 VAL A O 1
ATOM 798 N N . ILE A 1 100 ? -3.869 -7.759 4.667 1.00 93.19 100 ILE A N 1
ATOM 799 C CA . ILE A 1 100 ? -3.129 -7.298 5.842 1.00 93.19 100 ILE A CA 1
ATOM 800 C C . ILE A 1 100 ? -4.137 -7.150 6.982 1.00 93.19 100 ILE A C 1
ATOM 802 O O . ILE A 1 100 ? -4.988 -6.264 6.948 1.00 93.19 100 ILE A O 1
ATOM 806 N N . ASN A 1 101 ? -4.076 -8.040 7.967 1.00 93.81 101 ASN A N 1
ATOM 807 C CA . ASN A 1 101 ? -4.971 -8.037 9.121 1.00 93.81 101 ASN A CA 1
ATOM 808 C C . ASN A 1 101 ? -4.487 -7.057 10.194 1.00 93.81 101 ASN A C 1
ATOM 810 O O . ASN A 1 101 ? -3.322 -6.653 10.211 1.00 93.81 101 ASN A O 1
ATOM 814 N N . ALA A 1 102 ? -5.362 -6.734 11.146 1.00 91.94 102 ALA A N 1
ATOM 815 C CA . ALA A 1 102 ? -4.973 -5.996 12.343 1.00 91.94 102 ALA A CA 1
ATOM 816 C C . ALA A 1 102 ? -3.752 -6.630 13.045 1.00 91.94 102 ALA A C 1
ATOM 818 O O . ALA A 1 102 ? -3.713 -7.832 13.310 1.00 91.94 102 ALA A O 1
ATOM 819 N N . GLY A 1 103 ? -2.749 -5.801 13.345 1.00 88.88 103 GLY A N 1
ATOM 820 C CA . GLY A 1 103 ? -1.462 -6.209 13.913 1.00 88.88 103 GLY A CA 1
ATOM 821 C C . GLY A 1 103 ? -0.396 -6.593 12.880 1.00 88.88 103 GLY A C 1
ATOM 822 O O . GLY A 1 103 ? 0.759 -6.792 13.258 1.00 88.88 103 GLY A O 1
ATOM 823 N N . GLU A 1 104 ? -0.742 -6.662 11.593 1.00 90.69 104 GLU A N 1
ATOM 824 C CA . GLU A 1 104 ? 0.178 -6.992 10.503 1.00 90.69 104 GLU A CA 1
ATOM 825 C C . GLU A 1 104 ? 0.565 -5.756 9.680 1.00 90.69 104 GLU A C 1
ATOM 827 O O . GLU A 1 104 ? -0.006 -4.665 9.798 1.00 90.69 104 GLU A O 1
ATOM 832 N N . PHE A 1 105 ? 1.558 -5.935 8.808 1.00 89.44 105 PHE A N 1
ATOM 833 C CA . PHE A 1 105 ? 1.924 -4.928 7.823 1.00 89.44 105 PHE A CA 1
ATOM 834 C C . PHE A 1 105 ? 2.291 -5.546 6.470 1.00 89.44 105 PHE A C 1
ATOM 836 O O . PHE A 1 105 ? 2.811 -6.661 6.383 1.00 89.44 105 PHE A O 1
ATOM 843 N N . GLY A 1 106 ? 2.048 -4.781 5.409 1.00 89.25 106 GLY A N 1
ATOM 844 C CA . GLY A 1 106 ? 2.508 -5.065 4.052 1.00 89.25 106 GLY A CA 1
ATOM 845 C C . GLY A 1 106 ? 3.551 -4.041 3.613 1.00 89.25 106 GLY A C 1
ATOM 846 O O . GLY A 1 106 ? 3.436 -2.859 3.942 1.00 89.25 106 GLY A O 1
ATOM 847 N N . VAL A 1 107 ? 4.575 -4.491 2.885 1.00 88.75 107 VAL A N 1
ATOM 848 C CA . VAL A 1 107 ? 5.521 -3.617 2.179 1.00 88.75 107 VAL A CA 1
ATOM 849 C C . VAL A 1 107 ? 5.203 -3.695 0.695 1.00 88.75 107 VAL A C 1
ATOM 851 O O . VAL A 1 107 ? 5.161 -4.787 0.131 1.00 88.75 107 VAL A O 1
ATOM 854 N N . PHE A 1 108 ? 4.976 -2.547 0.066 1.00 88.56 108 PHE A N 1
ATOM 855 C CA . PHE A 1 108 ? 4.580 -2.483 -1.335 1.00 88.56 108 PHE A CA 1
ATOM 856 C C . PHE A 1 108 ? 5.806 -2.311 -2.240 1.00 88.56 108 PHE A C 1
ATOM 858 O O . PHE A 1 108 ? 6.766 -1.627 -1.858 1.00 88.56 108 PHE A O 1
ATOM 865 N N . PRO A 1 109 ? 5.817 -2.929 -3.434 1.00 87.00 109 PRO A N 1
ATOM 866 C CA . PRO A 1 109 ? 6.875 -2.694 -4.404 1.00 87.00 109 PRO A CA 1
ATOM 867 C C . PRO A 1 109 ? 6.897 -1.221 -4.857 1.00 87.00 109 PRO A C 1
ATOM 869 O O . PRO A 1 109 ? 5.835 -0.632 -5.068 1.00 87.00 109 PRO A O 1
ATOM 872 N N . PRO A 1 110 ? 8.085 -0.608 -5.021 1.00 85.62 110 PRO A N 1
ATOM 873 C CA . PRO A 1 110 ? 8.203 0.744 -5.551 1.00 85.62 110 PRO A CA 1
ATOM 874 C C . PRO A 1 110 ? 7.697 0.776 -6.992 1.00 85.62 110 PRO A C 1
ATOM 876 O O . PRO A 1 110 ? 7.887 -0.190 -7.729 1.00 85.62 110 PRO A O 1
ATOM 879 N N . GLU A 1 111 ? 7.096 1.898 -7.393 1.00 87.31 111 GLU A N 1
ATOM 880 C CA . GLU A 1 111 ? 6.681 2.146 -8.783 1.00 87.31 111 GLU A CA 1
ATOM 881 C C . GLU A 1 111 ? 5.712 1.085 -9.347 1.00 87.31 111 GLU A C 1
ATOM 883 O O . GLU A 1 111 ? 5.615 0.905 -10.559 1.00 87.31 111 GLU A O 1
ATOM 888 N N . LYS A 1 112 ? 4.964 0.396 -8.472 1.00 90.62 112 LYS A N 1
ATOM 889 C CA . LYS A 1 112 ? 3.930 -0.569 -8.860 1.00 90.62 112 LYS A CA 1
ATOM 890 C C . LYS A 1 112 ? 2.544 0.053 -8.765 1.00 90.62 112 LYS A C 1
ATOM 892 O O . LYS A 1 112 ? 2.173 0.601 -7.724 1.00 90.62 112 LYS A O 1
ATOM 897 N N . TRP A 1 113 ? 1.777 -0.074 -9.845 1.00 94.38 113 TRP A N 1
ATOM 898 C CA . TRP A 1 113 ? 0.372 0.313 -9.882 1.00 94.38 113 TRP A CA 1
ATOM 899 C C . TRP A 1 113 ? -0.417 -0.510 -8.880 1.00 94.38 113 TRP A C 1
ATOM 901 O O . TRP A 1 113 ? -0.354 -1.741 -8.902 1.00 94.38 113 TRP A O 1
ATOM 911 N N . HIS A 1 114 ? -1.149 0.160 -7.998 1.00 95.12 114 HIS A N 1
ATOM 912 C CA . HIS A 1 114 ? -1.946 -0.520 -6.993 1.00 95.12 114 HIS A CA 1
ATOM 913 C C . HIS A 1 114 ? -3.106 0.330 -6.491 1.00 95.12 114 HIS A C 1
ATOM 915 O O . HIS A 1 114 ? -3.175 1.531 -6.739 1.00 95.12 114 HIS A O 1
ATOM 921 N N . ASN A 1 115 ? -4.015 -0.309 -5.769 1.00 96.00 115 ASN A N 1
ATOM 922 C CA . ASN A 1 115 ? -4.959 0.351 -4.880 1.00 96.00 115 ASN A CA 1
ATOM 923 C C . ASN A 1 115 ? -5.156 -0.503 -3.627 1.00 96.00 115 ASN A C 1
ATOM 925 O O . ASN A 1 115 ? -4.739 -1.667 -3.582 1.00 96.00 115 ASN A O 1
ATOM 929 N N . ILE A 1 116 ? -5.783 0.079 -2.608 1.00 95.88 116 ILE A N 1
ATOM 930 C CA . ILE A 1 116 ? -6.181 -0.663 -1.414 1.00 95.88 116 ILE A CA 1
ATOM 931 C C . ILE A 1 116 ? -7.697 -0.688 -1.260 1.00 95.88 116 ILE A C 1
ATOM 933 O O . ILE A 1 116 ? -8.398 0.237 -1.659 1.00 95.88 116 ILE A O 1
ATOM 937 N N . GLU A 1 117 ? -8.193 -1.734 -0.618 1.00 96.25 117 GLU A N 1
ATOM 938 C CA . GLU A 1 117 ? -9.578 -1.858 -0.191 1.00 96.25 117 GLU A CA 1
ATOM 939 C C . GLU A 1 117 ? -9.614 -2.045 1.319 1.00 96.25 117 GLU A C 1
ATOM 941 O O . GLU A 1 117 ? -8.920 -2.894 1.885 1.00 96.25 117 GLU A O 1
ATOM 946 N N . VAL A 1 118 ? -10.453 -1.258 1.979 1.00 94.69 118 VAL A N 1
ATOM 947 C CA . VAL A 1 118 ? -10.747 -1.433 3.396 1.00 94.69 118 VAL A CA 1
ATOM 948 C C . VAL A 1 118 ? -11.844 -2.485 3.535 1.00 94.69 118 VAL A C 1
ATOM 950 O O . VAL A 1 118 ? -12.916 -2.337 2.949 1.00 94.69 118 VAL A O 1
ATOM 953 N N . MET A 1 119 ? -11.577 -3.554 4.289 1.00 94.19 119 MET A N 1
ATOM 954 C CA . MET A 1 119 ? -12.472 -4.715 4.357 1.00 94.19 119 MET A CA 1
ATOM 955 C C . MET A 1 119 ? -13.633 -4.530 5.342 1.00 94.19 119 MET A C 1
ATOM 957 O O . MET A 1 119 ? -14.672 -5.164 5.165 1.00 94.19 119 MET A O 1
ATOM 961 N N . THR A 1 120 ? -13.476 -3.688 6.367 1.00 92.94 120 THR A N 1
ATOM 962 C CA . THR A 1 120 ? -14.525 -3.381 7.351 1.00 92.94 120 THR A CA 1
ATOM 963 C C . THR A 1 120 ? -14.500 -1.901 7.731 1.00 92.94 120 THR A C 1
ATOM 965 O O . THR A 1 120 ? -13.455 -1.258 7.697 1.00 92.94 120 THR A O 1
ATOM 968 N N . ASP A 1 121 ? -15.649 -1.330 8.097 1.00 91.06 121 ASP A N 1
ATOM 969 C CA . ASP A 1 121 ? -15.746 0.114 8.370 1.00 91.06 121 ASP A CA 1
ATOM 970 C C . ASP A 1 121 ? -15.005 0.542 9.656 1.00 91.06 121 ASP A C 1
ATOM 972 O O . ASP A 1 121 ? -14.664 1.712 9.813 1.00 91.06 121 ASP A O 1
ATOM 976 N N . ASP A 1 122 ? -14.706 -0.401 10.557 1.00 90.81 122 ASP A N 1
ATOM 977 C CA . ASP A 1 122 ? -13.900 -0.177 11.763 1.00 90.81 122 ASP A CA 1
ATOM 978 C C . ASP A 1 122 ? -12.382 -0.295 11.524 1.00 90.81 122 ASP A C 1
ATOM 980 O O . ASP A 1 122 ? -11.600 -0.091 12.456 1.00 90.81 122 ASP A O 1
ATOM 984 N N . THR A 1 123 ? -11.949 -0.622 10.300 1.00 92.69 123 THR A N 1
ATOM 985 C CA . THR A 1 123 ? -10.529 -0.713 9.951 1.00 92.69 123 THR A CA 1
ATOM 986 C C . THR A 1 123 ? -9.848 0.653 10.013 1.00 92.69 123 THR A C 1
ATOM 988 O O . THR A 1 123 ? -10.291 1.642 9.423 1.00 92.69 123 THR A O 1
ATOM 991 N N . TYR A 1 124 ? -8.697 0.663 10.680 1.00 89.38 124 TYR A N 1
ATOM 992 C CA . TYR A 1 124 ? -7.844 1.825 10.890 1.00 89.38 124 TYR A CA 1
ATOM 993 C C . TYR A 1 124 ? -6.377 1.458 10.626 1.00 89.38 124 TYR A C 1
ATOM 995 O O . TYR A 1 124 ? -5.892 0.449 11.153 1.00 89.38 124 TYR A O 1
ATOM 1003 N N . PHE A 1 125 ? -5.674 2.247 9.807 1.00 89.00 125 PHE A N 1
ATOM 1004 C CA . PHE A 1 125 ? -4.323 1.951 9.295 1.00 89.00 125 PHE A CA 1
ATOM 1005 C C . PHE A 1 125 ? -3.444 3.199 9.102 1.00 89.00 125 PHE A C 1
ATOM 1007 O O . PHE A 1 125 ? -3.965 4.323 9.267 1.00 89.00 125 PHE A O 1
#

Organism: Salmonella enterica I (NCBI:txid59201)

InterPro domains:
  IPR014710 RmlC-like jelly roll fold [G3DSA:2.60.120.10] (33-125)
  IPR015392 TehB/YeaR-like domain [PF09313] (42-125)

Radius of gyration: 14.61 Å; chains: 1; bounding box: 44×22×37 Å

Foldseek 3Di:
DADFKWKWAADPDDPDDDDDDPDPPPPFEPDDDDDPRIDTDDGDHKDFPVRDDPCQQPWDADVPQDVRIKIKHAKADDAWKWKFWPPDDPDPHGPDIDTRGHPHMYIDDGPITIHMDDPDRGIMD